Protein AF-A0A942RSI9-F1 (afdb_monomer_lite)

Secondary structure (DSSP, 8-state):
-----------HHHHHHHHHHHHH--S-HHHHHHHHHHHHT-SSSSSPPPHHHHHHHTT--HHHHH-

Foldseek 3Di:
DDDDPDQQADDPVLLVVLVCCLVVVPDPPLSVLLSQLSNQQHPNVHDRDDLVRSCVVSVHDSVSSRD

pLDDT: mean 80.35, std 9.65, range [54.56, 92.5]

Sequence (67 aa):
MPKKKYVIKLTDYERLELTRIIKTGTSPAKVISRANILLASDSSLGKPLTVAETAERFNTTPTTVQT

Structure (mmCIF, N/CA/C/O backbone):
data_AF-A0A942RSI9-F1
#
_entry.id   AF-A0A942RSI9-F1
#
loop_
_atom_site.group_PDB
_atom_site.id
_atom_site.type_symbol
_atom_site.label_atom_id
_atom_site.label_alt_id
_atom_site.label_comp_id
_atom_site.label_asym_id
_atom_site.label_entity_id
_atom_site.label_seq_id
_atom_site.pdbx_PDB_ins_code
_atom_site.Cartn_x
_atom_site.Cartn_y
_atom_site.Cartn_z
_atom_site.occupancy
_atom_site.B_iso_or_equiv
_atom_site.auth_seq_id
_atom_site.auth_comp_id
_atom_site.auth_asym_id
_atom_site.auth_atom_id
_atom_site.pdbx_PDB_model_num
ATOM 1 N N . MET A 1 1 ? 20.452 -4.551 -4.067 1.00 55.84 1 MET A N 1
ATOM 2 C CA . MET A 1 1 ? 19.167 -3.816 -4.116 1.00 55.84 1 MET A CA 1
ATOM 3 C C . MET A 1 1 ? 18.036 -4.822 -4.148 1.00 55.84 1 MET A C 1
ATOM 5 O O . MET A 1 1 ? 18.103 -5.731 -4.974 1.00 55.84 1 MET A O 1
ATOM 9 N N . PRO A 1 2 ? 17.047 -4.733 -3.254 1.00 54.56 2 PRO A N 1
ATOM 10 C CA . PRO A 1 2 ? 16.013 -5.745 -3.202 1.00 54.56 2 PRO A CA 1
ATOM 11 C C . PRO A 1 2 ? 15.038 -5.500 -4.368 1.00 54.56 2 PRO A C 1
ATOM 13 O O . PRO A 1 2 ? 14.374 -4.468 -4.455 1.00 54.56 2 PRO A O 1
ATOM 16 N N . LYS A 1 3 ? 15.060 -6.414 -5.343 1.00 55.47 3 LYS A N 1
ATOM 17 C CA . LYS A 1 3 ? 14.289 -6.322 -6.589 1.00 55.47 3 LYS A CA 1
ATOM 18 C C . LYS A 1 3 ? 12.805 -6.551 -6.284 1.00 55.47 3 LYS A C 1
ATOM 20 O O . LYS A 1 3 ? 12.478 -7.444 -5.505 1.00 55.47 3 LYS A O 1
ATOM 25 N N . LYS A 1 4 ? 11.906 -5.775 -6.908 1.00 58.16 4 LYS A N 1
ATOM 26 C CA . LYS A 1 4 ? 10.458 -6.049 -6.876 1.00 58.16 4 LYS A CA 1
ATOM 27 C C . LYS A 1 4 ? 10.228 -7.475 -7.374 1.00 58.16 4 LYS A C 1
ATOM 29 O O . LYS A 1 4 ? 10.462 -7.751 -8.545 1.00 58.16 4 LYS A O 1
ATOM 34 N N . LYS A 1 5 ? 9.801 -8.373 -6.485 1.00 61.94 5 LYS A N 1
ATOM 35 C CA . LYS A 1 5 ? 9.517 -9.768 -6.844 1.00 61.94 5 LYS A CA 1
ATOM 36 C C . LYS A 1 5 ? 8.151 -9.916 -7.528 1.00 61.94 5 LYS A C 1
ATOM 38 O O . LYS A 1 5 ? 7.959 -10.868 -8.272 1.00 61.94 5 LYS A O 1
ATOM 43 N N . TYR A 1 6 ? 7.244 -8.953 -7.330 1.00 68.19 6 TYR A N 1
ATOM 44 C CA . TYR A 1 6 ? 5.866 -9.026 -7.813 1.00 68.19 6 TYR A CA 1
ATOM 45 C C . TYR A 1 6 ? 5.415 -7.720 -8.472 1.00 68.19 6 TYR A C 1
ATOM 47 O O . TYR A 1 6 ? 5.665 -6.625 -7.961 1.00 68.19 6 TYR A O 1
ATOM 55 N N . VAL A 1 7 ? 4.743 -7.853 -9.617 1.00 70.19 7 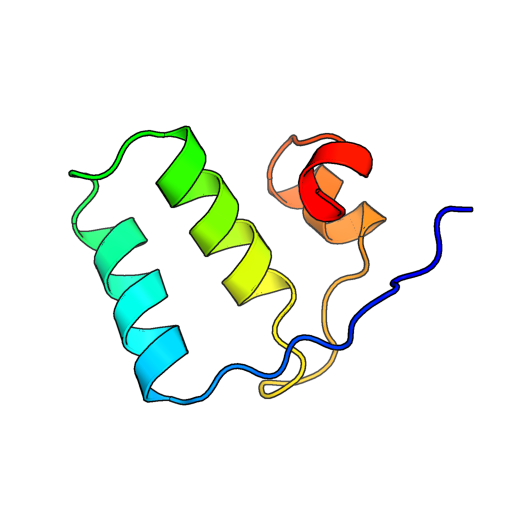VAL A N 1
ATOM 56 C CA . VAL A 1 7 ? 3.978 -6.778 -10.256 1.00 70.19 7 VAL A CA 1
ATOM 57 C C . VAL A 1 7 ? 2.568 -6.849 -9.683 1.00 70.19 7 VAL A C 1
ATOM 59 O O . VAL A 1 7 ? 1.843 -7.803 -9.952 1.00 70.19 7 VAL A O 1
ATOM 62 N N . ILE A 1 8 ? 2.196 -5.868 -8.865 1.00 77.06 8 ILE A N 1
ATOM 63 C CA . ILE A 1 8 ? 0.859 -5.793 -8.274 1.00 77.06 8 ILE A CA 1
ATOM 64 C C . ILE A 1 8 ? -0.068 -5.160 -9.312 1.00 77.06 8 ILE A C 1
ATOM 66 O O . ILE A 1 8 ? 0.173 -4.038 -9.759 1.00 77.06 8 ILE A O 1
ATOM 70 N N . LYS A 1 9 ? -1.101 -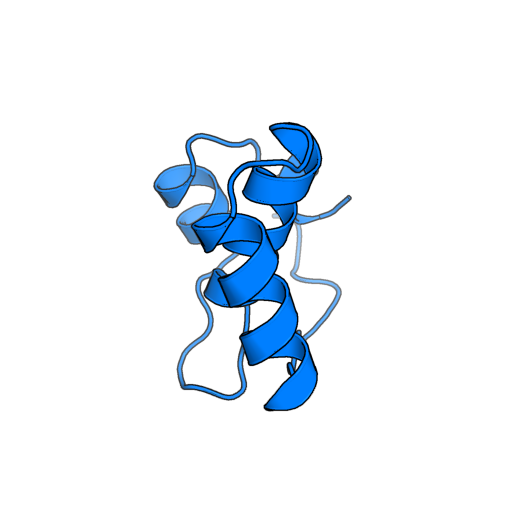5.892 -9.725 1.00 82.50 9 LYS A N 1
ATOM 71 C CA . LYS A 1 9 ? -2.199 -5.385 -10.553 1.00 82.50 9 LYS A CA 1
ATOM 72 C C . LYS A 1 9 ? -3.480 -5.620 -9.783 1.00 82.50 9 LYS A C 1
ATOM 74 O O . LYS A 1 9 ? -3.895 -6.767 -9.661 1.00 82.50 9 LYS A O 1
ATOM 79 N N . LEU A 1 10 ? -4.053 -4.551 -9.249 1.00 84.31 10 LEU A N 1
ATOM 80 C CA . LEU A 1 10 ? -5.324 -4.644 -8.549 1.00 84.31 10 LEU A CA 1
ATOM 81 C C . LEU A 1 10 ? -6.471 -4.524 -9.549 1.00 84.31 10 LEU A C 1
ATOM 83 O O . LEU A 1 10 ? -6.444 -3.701 -10.470 1.00 84.31 10 LEU A O 1
ATOM 87 N N . THR A 1 11 ? -7.488 -5.343 -9.338 1.00 86.56 11 THR A N 1
ATOM 88 C CA . THR A 1 11 ? -8.804 -5.197 -9.954 1.00 86.56 11 THR A CA 1
ATOM 89 C C . THR A 1 11 ? -9.554 -4.012 -9.344 1.00 86.56 11 THR A C 1
ATOM 91 O O . THR A 1 11 ? -9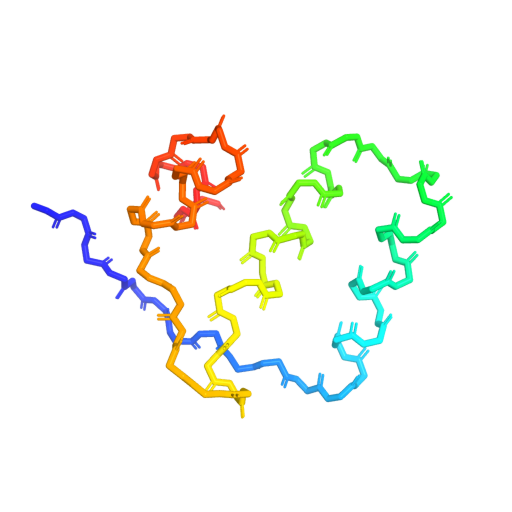.237 -3.542 -8.248 1.00 86.56 11 THR A O 1
ATOM 94 N N . ASP A 1 12 ? -10.590 -3.528 -10.031 1.00 86.56 12 ASP A N 1
ATOM 95 C CA . ASP A 1 12 ? -11.415 -2.421 -9.530 1.00 86.56 12 ASP A CA 1
ATOM 96 C C . ASP A 1 12 ? -12.074 -2.757 -8.182 1.00 86.56 12 ASP A C 1
ATOM 98 O O . ASP A 1 12 ? -12.171 -1.898 -7.303 1.00 86.56 12 ASP A O 1
ATOM 102 N N . TYR A 1 13 ? -12.458 -4.025 -7.992 1.00 88.25 13 TYR A N 1
ATOM 103 C CA . TYR A 1 13 ? -13.009 -4.527 -6.735 1.00 88.25 13 TYR A CA 1
ATOM 104 C C . TYR A 1 13 ? -11.979 -4.475 -5.598 1.00 88.25 13 TYR A C 1
ATOM 106 O O . TYR A 1 13 ? -12.263 -3.925 -4.535 1.00 88.25 13 TYR A O 1
ATOM 114 N N . GLU A 1 14 ? -10.760 -4.969 -5.828 1.00 87.50 14 GLU A N 1
ATOM 115 C CA . GLU A 1 14 ? -9.690 -4.934 -4.823 1.00 87.50 14 GLU A CA 1
ATOM 116 C C . GLU A 1 14 ? -9.312 -3.493 -4.455 1.00 87.50 14 GLU A C 1
ATOM 118 O O . GLU A 1 14 ? -9.110 -3.184 -3.281 1.00 87.50 14 GLU A O 1
ATOM 123 N N . ARG A 1 15 ? -9.280 -2.570 -5.427 1.00 88.50 15 ARG A N 1
ATOM 124 C CA . ARG A 1 15 ? -9.037 -1.146 -5.141 1.00 88.50 15 ARG A CA 1
ATOM 125 C C . ARG A 1 15 ? -10.137 -0.540 -4.281 1.00 88.50 15 ARG A C 1
ATOM 127 O O . ARG A 1 15 ? -9.833 0.201 -3.342 1.00 88.50 15 ARG A O 1
ATOM 134 N N . LEU A 1 16 ? -11.398 -0.841 -4.587 1.00 90.12 16 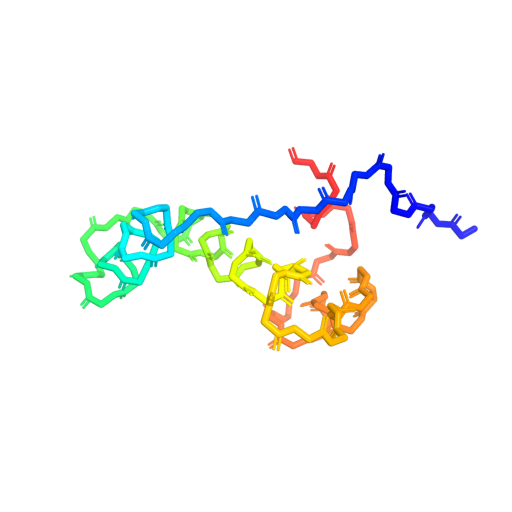LEU A N 1
ATOM 135 C CA . LEU A 1 16 ? -12.539 -0.397 -3.788 1.00 90.12 16 LEU A CA 1
ATOM 136 C C . LEU A 1 16 ? -12.457 -0.935 -2.361 1.00 90.12 16 LEU A C 1
ATOM 138 O O . LEU A 1 16 ? -12.657 -0.176 -1.413 1.00 90.12 16 LEU A O 1
ATOM 142 N N . GLU A 1 17 ? -12.110 -2.207 -2.196 1.00 90.62 17 GLU A N 1
ATOM 143 C CA . GLU A 1 17 ? -11.993 -2.829 -0.883 1.00 90.62 17 GLU A CA 1
ATOM 144 C C . GLU A 1 17 ? -10.845 -2.238 -0.055 1.00 90.62 17 GLU A C 1
ATOM 146 O O . GLU A 1 17 ? -11.053 -1.857 1.099 1.00 90.62 17 GLU A O 1
ATOM 151 N N . LEU A 1 18 ? -9.661 -2.063 -0.644 1.00 89.81 18 LEU A N 1
ATOM 152 C CA . LEU A 1 18 ? -8.518 -1.440 0.032 1.00 89.81 18 LEU A CA 1
ATOM 153 C C . LEU A 1 18 ? -8.812 0.018 0.400 1.00 89.81 18 LEU A C 1
ATOM 155 O O . LEU A 1 18 ? -8.517 0.457 1.514 1.00 89.81 18 LEU A O 1
ATOM 159 N N . THR A 1 19 ? -9.470 0.755 -0.498 1.00 89.50 19 THR A N 1
ATOM 160 C CA . THR A 1 19 ? -9.909 2.133 -0.238 1.00 89.50 19 THR A CA 1
ATOM 161 C C . THR A 1 19 ? -10.935 2.177 0.889 1.00 89.50 19 THR A C 1
ATOM 163 O O . THR A 1 19 ? -10.881 3.066 1.738 1.00 89.50 19 THR A O 1
ATOM 166 N N . ARG A 1 20 ? -11.857 1.209 0.936 1.00 92.50 20 ARG A N 1
ATOM 167 C CA . ARG A 1 20 ? -12.838 1.081 2.014 1.00 92.50 20 ARG A CA 1
ATOM 168 C C . ARG A 1 20 ? -12.144 0.838 3.349 1.00 92.50 20 ARG A C 1
ATOM 170 O O . ARG A 1 20 ? -12.462 1.547 4.290 1.00 92.50 20 ARG A O 1
ATOM 177 N N . ILE A 1 21 ? -11.177 -0.077 3.418 1.00 90.06 21 ILE A N 1
ATOM 178 C CA . ILE A 1 21 ? -10.404 -0.373 4.638 1.00 90.06 21 ILE A CA 1
ATOM 179 C C . ILE A 1 21 ? -9.711 0.885 5.180 1.00 90.06 21 ILE A C 1
ATOM 181 O O . ILE A 1 21 ? -9.748 1.143 6.384 1.00 90.06 21 ILE A O 1
ATOM 185 N N . ILE A 1 22 ? -9.110 1.685 4.294 1.00 88.88 22 ILE A N 1
ATOM 186 C CA . ILE A 1 22 ? -8.448 2.941 4.673 1.00 88.88 22 ILE A CA 1
ATOM 187 C C . ILE A 1 22 ? -9.473 3.970 5.157 1.00 88.88 22 ILE A C 1
ATOM 189 O O . ILE A 1 22 ? -9.263 4.603 6.187 1.00 88.88 22 ILE A O 1
ATOM 193 N N . LYS A 1 23 ? -10.593 4.120 4.439 1.00 90.25 23 LYS A N 1
ATOM 194 C CA . LYS A 1 23 ? -11.643 5.092 4.774 1.00 90.25 23 LYS A CA 1
ATOM 195 C C . LYS A 1 23 ? -12.399 4.750 6.052 1.00 90.25 23 LYS A C 1
ATOM 197 O O . LYS A 1 23 ? -12.762 5.659 6.787 1.00 90.25 23 LYS A O 1
ATOM 202 N N . THR A 1 24 ? -12.674 3.472 6.309 1.00 90.62 24 THR A N 1
ATOM 203 C CA . THR A 1 24 ? -13.408 3.066 7.511 1.00 90.62 24 THR A CA 1
ATOM 204 C C . THR A 1 24 ? -12.548 3.195 8.757 1.00 90.62 24 THR A C 1
ATOM 206 O O . THR A 1 24 ? -13.092 3.438 9.826 1.00 90.62 24 THR A O 1
ATOM 209 N N . GLY A 1 25 ? -11.226 3.008 8.653 1.00 85.62 25 GLY A N 1
ATOM 210 C CA . GLY A 1 25 ? -10.297 3.192 9.775 1.00 85.62 25 GLY A CA 1
ATOM 211 C C . GLY A 1 25 ? -10.488 2.215 10.946 1.00 85.62 25 GLY A C 1
ATOM 212 O O . GLY A 1 25 ? -9.781 2.305 11.941 1.00 85.62 25 GLY A O 1
ATOM 213 N N . THR A 1 26 ? -11.422 1.268 10.836 1.00 88.12 26 THR A N 1
ATOM 214 C CA . THR A 1 26 ? -11.752 0.261 11.859 1.00 88.12 26 THR A CA 1
ATOM 215 C C . THR A 1 26 ? -10.781 -0.916 11.885 1.00 88.12 26 THR A C 1
ATOM 217 O O . THR A 1 26 ? -10.786 -1.711 12.822 1.00 88.12 26 THR A O 1
ATOM 220 N N . SER A 1 27 ? -9.964 -1.060 10.841 1.00 89.44 27 SER A N 1
ATOM 221 C CA . SER A 1 27 ? -8.959 -2.117 10.757 1.00 89.44 27 SER A CA 1
ATOM 222 C C . SER A 1 27 ? -7.713 -1.763 11.576 1.00 89.44 27 SER A C 1
ATOM 224 O O . SER A 1 27 ? -7.405 -0.585 11.748 1.00 89.44 27 SER A O 1
ATOM 226 N N . PRO A 1 28 ? -6.938 -2.757 12.044 1.00 91.19 28 PRO A N 1
ATOM 227 C CA . PRO A 1 28 ? -5.677 -2.495 12.730 1.00 91.19 28 PRO A CA 1
ATOM 228 C C . PRO A 1 28 ? -4.735 -1.628 11.888 1.00 91.19 28 PRO A C 1
ATOM 230 O O . PRO A 1 28 ? -4.661 -1.792 10.668 1.00 91.19 28 PRO A O 1
ATOM 233 N N . ALA A 1 29 ? -3.933 -0.780 12.540 1.00 87.81 29 ALA A N 1
ATOM 234 C CA . ALA A 1 29 ? -2.995 0.122 11.864 1.00 87.81 29 ALA A CA 1
ATOM 235 C C . ALA A 1 29 ? -2.094 -0.607 10.848 1.00 87.81 29 ALA A C 1
ATOM 237 O O . ALA A 1 29 ? -1.897 -0.135 9.734 1.00 87.81 29 ALA A O 1
ATOM 238 N N . LYS A 1 30 ? -1.630 -1.820 11.180 1.00 87.44 30 LYS A N 1
ATOM 239 C CA . LYS A 1 30 ? -0.821 -2.659 10.279 1.00 87.44 30 LYS A CA 1
ATOM 240 C C . LYS A 1 30 ? -1.553 -3.036 8.983 1.00 87.44 30 LYS A C 1
ATOM 242 O O . LYS A 1 30 ? -0.927 -3.109 7.928 1.00 87.44 30 LYS A O 1
ATOM 247 N N . VAL A 1 31 ? -2.863 -3.276 9.057 1.00 87.69 31 VAL A N 1
ATOM 248 C CA . VAL A 1 31 ? -3.708 -3.615 7.901 1.00 87.69 31 VAL A CA 1
ATOM 249 C C . VAL A 1 31 ? -3.931 -2.380 7.034 1.00 87.69 31 VAL A C 1
ATOM 251 O O . VAL A 1 31 ? -3.771 -2.458 5.820 1.00 87.69 31 VAL A O 1
ATOM 254 N N . ILE A 1 32 ? -4.202 -1.229 7.650 1.00 88.88 32 ILE A N 1
ATOM 255 C CA . ILE A 1 32 ? -4.360 0.048 6.941 1.00 88.88 32 ILE A CA 1
ATOM 256 C C . ILE A 1 32 ? -3.057 0.434 6.224 1.00 88.88 32 ILE A C 1
ATOM 258 O O . ILE A 1 32 ? -3.080 0.787 5.045 1.00 88.88 32 ILE A O 1
ATOM 262 N N . SER A 1 33 ? -1.903 0.302 6.886 1.00 87.56 33 SER A N 1
ATOM 263 C CA . SER A 1 33 ? -0.598 0.558 6.265 1.00 87.56 33 SER A CA 1
ATOM 264 C C . SER A 1 33 ? -0.326 -0.379 5.089 1.00 87.56 33 SER A C 1
ATOM 266 O O . SER A 1 33 ? 0.120 0.075 4.039 1.00 87.56 33 SER A O 1
ATOM 268 N N . ARG A 1 34 ? -0.648 -1.674 5.215 1.00 87.38 34 ARG A N 1
ATOM 269 C CA . ARG A 1 34 ? -0.528 -2.622 4.096 1.00 87.38 34 ARG A CA 1
ATOM 270 C C . ARG A 1 34 ? -1.462 -2.274 2.939 1.00 87.38 34 ARG A C 1
ATOM 272 O O . ARG A 1 34 ? -1.030 -2.336 1.793 1.00 87.38 34 ARG A O 1
ATOM 279 N N . ALA A 1 35 ? -2.696 -1.859 3.217 1.00 88.69 35 ALA A N 1
ATOM 280 C CA . ALA A 1 35 ? -3.636 -1.459 2.176 1.00 88.69 35 ALA A CA 1
ATOM 281 C C . ALA A 1 35 ? -3.149 -0.228 1.393 1.00 88.69 35 ALA A C 1
ATOM 283 O O . ALA A 1 35 ? -3.215 -0.205 0.165 1.00 88.69 35 ALA A O 1
ATOM 284 N N . ASN A 1 36 ? -2.574 0.749 2.096 1.00 87.19 36 ASN A N 1
ATOM 285 C CA . ASN A 1 36 ? -1.937 1.916 1.489 1.00 87.19 36 ASN A CA 1
ATOM 286 C C . ASN A 1 36 ? -0.742 1.541 0.596 1.00 87.19 36 ASN A C 1
ATOM 288 O O . ASN A 1 36 ? -0.636 2.024 -0.532 1.00 87.19 36 ASN A O 1
ATOM 292 N N . ILE A 1 37 ? 0.131 0.645 1.071 1.00 87.25 37 ILE A N 1
ATOM 293 C CA . ILE A 1 37 ? 1.282 0.144 0.303 1.00 87.25 37 ILE A CA 1
ATOM 294 C C . ILE A 1 37 ? 0.819 -0.574 -0.972 1.00 87.25 37 ILE A C 1
ATOM 296 O O . ILE A 1 37 ? 1.397 -0.352 -2.039 1.00 87.25 37 ILE A O 1
ATOM 300 N N . LEU A 1 38 ? -0.226 -1.404 -0.881 1.00 86.50 38 LEU A N 1
ATOM 301 C CA . LEU A 1 38 ? -0.782 -2.134 -2.024 1.00 86.50 38 LEU A CA 1
ATOM 302 C C . LEU A 1 38 ? -1.371 -1.189 -3.075 1.00 86.50 38 LEU A C 1
ATOM 304 O O . LEU A 1 38 ? -1.047 -1.334 -4.251 1.00 86.50 38 LEU A O 1
ATOM 308 N N . LEU A 1 39 ? -2.161 -0.191 -2.663 1.00 86.19 39 LEU A N 1
ATOM 309 C CA . LEU A 1 39 ? -2.719 0.811 -3.579 1.00 86.19 39 LEU A CA 1
ATOM 310 C C . LEU A 1 39 ? -1.634 1.656 -4.255 1.00 86.19 39 LEU A C 1
ATOM 312 O O . LEU A 1 39 ? -1.716 1.925 -5.447 1.00 86.19 39 LEU A O 1
ATOM 316 N N . ALA A 1 40 ? -0.595 2.056 -3.521 1.00 83.31 40 ALA A N 1
ATOM 317 C CA . ALA A 1 40 ? 0.511 2.836 -4.079 1.00 83.31 40 ALA A CA 1
ATOM 318 C C . ALA A 1 40 ? 1.414 2.027 -5.025 1.00 83.31 40 ALA A C 1
ATOM 320 O O . ALA A 1 40 ? 2.063 2.590 -5.910 1.00 83.31 40 ALA A O 1
ATOM 321 N N . SER A 1 41 ? 1.461 0.709 -4.829 1.00 80.81 41 SER A N 1
ATOM 322 C CA . SER A 1 41 ? 2.236 -0.216 -5.657 1.00 80.81 41 SER A CA 1
ATOM 323 C C . SER A 1 41 ? 1.453 -0.755 -6.856 1.00 80.81 41 SER A C 1
ATOM 325 O O . SER A 1 41 ? 2.022 -1.505 -7.654 1.00 80.81 41 SER A O 1
ATOM 327 N N . ASP A 1 42 ? 0.175 -0.393 -6.987 1.00 82.94 42 ASP A N 1
ATOM 328 C CA . ASP A 1 42 ? -0.689 -0.828 -8.075 1.00 82.94 42 ASP A CA 1
ATOM 329 C C . ASP A 1 42 ? -0.192 -0.291 -9.423 1.00 82.94 42 ASP A C 1
ATOM 331 O O . ASP A 1 42 ? -0.114 0.911 -9.670 1.00 82.94 42 ASP A O 1
ATOM 335 N N . SER A 1 43 ? 0.159 -1.218 -10.309 1.00 77.06 43 SER A N 1
ATOM 336 C CA . SER A 1 43 ? 0.653 -0.935 -11.657 1.00 77.06 43 SER A CA 1
ATOM 337 C C . SER A 1 43 ? -0.457 -0.774 -12.695 1.00 77.06 43 SER A C 1
ATOM 339 O O . SER A 1 43 ? -0.166 -0.473 -13.850 1.00 77.06 43 SER A O 1
ATOM 341 N N . SER A 1 44 ? -1.722 -0.979 -12.312 1.00 72.19 44 SER A N 1
ATOM 342 C CA . SER A 1 44 ? -2.859 -0.862 -13.232 1.00 72.19 44 SER A CA 1
ATOM 343 C C . SER A 1 44 ? -3.238 0.589 -13.557 1.00 72.19 44 SER A C 1
ATOM 345 O O . SER A 1 44 ? -3.761 0.851 -14.636 1.00 72.19 44 SER A O 1
ATOM 347 N N . LEU A 1 45 ? -2.923 1.538 -12.668 1.00 66.06 45 LEU A N 1
ATOM 348 C CA . LEU A 1 45 ? -3.283 2.957 -12.802 1.00 66.06 45 LEU A CA 1
ATOM 349 C C . LEU A 1 45 ? -2.161 3.841 -13.376 1.00 66.06 45 LEU A C 1
ATOM 351 O O . LEU A 1 45 ? -2.334 5.052 -13.493 1.00 66.06 45 LEU A O 1
ATOM 355 N N . GLY A 1 46 ? -1.006 3.269 -13.731 1.00 69.62 46 GLY A N 1
ATOM 356 C CA . GLY A 1 46 ? 0.118 4.024 -14.287 1.00 69.62 46 GLY A CA 1
ATOM 357 C C . GLY A 1 46 ? 1.475 3.494 -13.839 1.00 69.62 46 GLY A C 1
ATOM 358 O O . GLY A 1 46 ? 1.669 2.288 -13.718 1.00 69.62 46 GLY A O 1
ATOM 359 N N . LYS A 1 47 ? 2.440 4.398 -13.623 1.00 70.06 47 LYS A N 1
ATOM 360 C CA . LYS A 1 47 ? 3.809 4.043 -13.220 1.00 70.06 47 LYS A CA 1
ATOM 361 C C . LYS A 1 47 ? 3.817 3.693 -11.719 1.00 70.06 47 LYS A C 1
ATOM 363 O O . LYS A 1 47 ? 3.708 4.607 -10.904 1.00 70.06 47 LYS A O 1
ATOM 368 N N . PRO A 1 48 ? 3.931 2.408 -11.332 1.00 70.00 48 PRO A N 1
ATOM 369 C CA . PRO A 1 48 ? 3.872 2.022 -9.926 1.00 70.00 48 PRO A CA 1
ATOM 370 C C . PRO A 1 48 ? 5.106 2.538 -9.185 1.00 70.00 48 PRO A C 1
ATOM 372 O O . PRO A 1 48 ? 6.232 2.341 -9.656 1.00 70.00 48 PRO A O 1
ATOM 375 N N . LEU A 1 49 ? 4.909 3.114 -7.997 1.00 72.25 49 LEU A N 1
ATOM 376 C CA . LEU A 1 49 ? 6.007 3.567 -7.138 1.00 72.25 49 LEU A CA 1
ATOM 377 C C . LEU A 1 49 ? 6.948 2.408 -6.833 1.00 72.25 49 LEU A C 1
ATOM 379 O O . LEU A 1 49 ? 6.516 1.282 -6.575 1.00 72.25 49 LEU A O 1
ATOM 383 N N . THR A 1 50 ? 8.251 2.645 -6.892 1.00 77.69 50 THR A N 1
ATOM 384 C CA . THR A 1 50 ? 9.258 1.660 -6.501 1.00 77.69 50 THR A CA 1
ATOM 385 C C . THR A 1 50 ? 9.129 1.313 -5.015 1.00 77.69 50 THR A C 1
ATOM 387 O O . THR A 1 50 ? 8.479 2.010 -4.237 1.00 77.69 50 THR A O 1
ATOM 390 N N . VAL A 1 51 ? 9.747 0.204 -4.600 1.00 76.38 51 VAL A N 1
ATOM 391 C CA . VAL A 1 51 ? 9.746 -0.214 -3.185 1.00 76.38 51 VAL A CA 1
ATOM 392 C C . VAL A 1 51 ? 10.328 0.888 -2.298 1.00 76.38 51 VAL A C 1
ATOM 394 O O . VAL A 1 51 ? 9.801 1.133 -1.221 1.00 76.38 51 VAL A O 1
ATOM 397 N N . ALA A 1 52 ? 11.383 1.561 -2.768 1.00 76.62 52 ALA A N 1
ATOM 398 C CA . ALA A 1 52 ? 12.029 2.654 -2.050 1.00 76.62 52 ALA A CA 1
ATOM 399 C C . ALA A 1 52 ? 11.106 3.874 -1.915 1.00 76.62 52 ALA A C 1
ATOM 401 O O . ALA A 1 52 ? 10.896 4.354 -0.809 1.00 76.62 52 ALA A O 1
ATOM 402 N N . GLU A 1 53 ? 10.475 4.307 -3.010 1.00 79.62 53 GLU A N 1
ATOM 403 C CA . GLU A 1 53 ? 9.554 5.454 -2.987 1.00 79.62 53 GLU A CA 1
ATOM 404 C C . GLU A 1 53 ? 8.300 5.173 -2.144 1.00 79.62 53 GLU A C 1
ATOM 406 O O . GLU A 1 53 ? 7.779 6.056 -1.466 1.00 79.62 53 GLU A O 1
ATOM 411 N N . THR A 1 54 ? 7.813 3.930 -2.154 1.00 80.81 54 THR A N 1
ATOM 412 C CA . THR A 1 54 ? 6.675 3.510 -1.321 1.00 80.81 54 THR A CA 1
ATOM 413 C C . THR A 1 54 ? 7.062 3.477 0.158 1.00 80.81 54 THR A C 1
ATOM 415 O O . THR A 1 54 ? 6.296 3.925 1.010 1.00 80.81 54 THR A O 1
ATOM 418 N N . ALA A 1 55 ? 8.262 2.978 0.463 1.00 81.06 55 ALA A N 1
ATOM 419 C CA . ALA A 1 55 ? 8.809 2.956 1.812 1.00 81.06 55 ALA A CA 1
ATOM 420 C C . ALA A 1 55 ? 8.939 4.378 2.385 1.00 81.06 55 ALA A C 1
ATOM 422 O O . ALA A 1 55 ? 8.428 4.630 3.474 1.00 81.06 55 ALA A O 1
ATOM 423 N N . GLU A 1 56 ? 9.510 5.315 1.621 1.00 83.12 56 GLU A N 1
ATOM 424 C CA . GLU A 1 56 ? 9.584 6.734 2.000 1.00 83.12 56 GLU A CA 1
ATOM 425 C C . GLU A 1 56 ? 8.200 7.357 2.189 1.00 83.12 56 GLU A C 1
ATOM 427 O O . GLU A 1 56 ? 7.927 7.948 3.231 1.00 83.12 56 GLU A O 1
ATOM 432 N N . ARG A 1 57 ? 7.288 7.185 1.223 1.00 83.56 57 ARG A N 1
ATOM 433 C CA . ARG A 1 57 ? 5.957 7.812 1.267 1.00 83.56 57 ARG A CA 1
ATOM 434 C C . ARG A 1 57 ? 5.148 7.420 2.503 1.00 83.56 57 ARG A C 1
ATOM 436 O O . ARG A 1 57 ? 4.385 8.238 3.011 1.00 83.56 57 ARG A O 1
ATOM 443 N N . PHE A 1 58 ? 5.291 6.182 2.969 1.00 82.25 58 PHE A N 1
ATOM 444 C CA . PHE A 1 58 ? 4.554 5.676 4.128 1.00 82.25 58 PHE A CA 1
ATOM 445 C C . PHE A 1 58 ? 5.400 5.574 5.401 1.00 82.25 58 PHE A C 1
ATOM 447 O O . PHE A 1 58 ?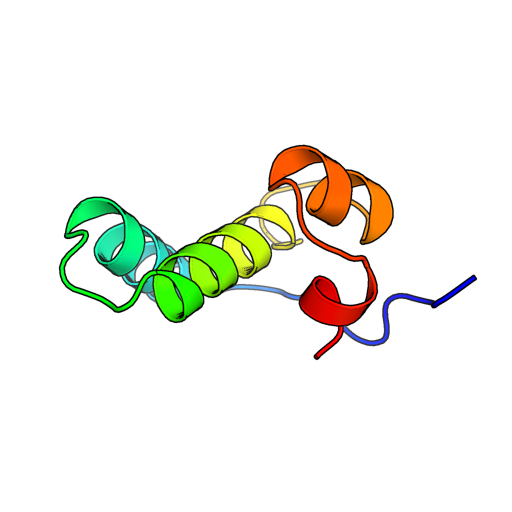 4.935 4.980 6.372 1.00 82.25 58 PHE A O 1
ATOM 454 N N . ASN A 1 59 ? 6.615 6.142 5.422 1.00 82.44 59 ASN A N 1
ATOM 455 C CA . ASN A 1 59 ? 7.556 6.042 6.545 1.00 82.44 59 ASN A CA 1
ATOM 456 C C . ASN A 1 59 ? 7.747 4.592 7.035 1.00 82.44 59 ASN A C 1
ATOM 458 O O . ASN A 1 59 ? 7.764 4.310 8.234 1.00 82.44 59 ASN A O 1
ATOM 462 N N . THR A 1 60 ? 7.851 3.651 6.096 1.00 79.94 60 THR A N 1
ATOM 463 C CA . THR A 1 60 ? 8.055 2.224 6.380 1.00 79.94 60 THR A CA 1
ATOM 464 C C . THR A 1 60 ? 9.409 1.756 5.862 1.00 79.94 60 THR A C 1
ATOM 466 O O . THR A 1 60 ? 10.078 2.445 5.098 1.00 79.94 60 THR A O 1
ATOM 469 N N . THR A 1 61 ? 9.839 0.562 6.265 1.00 80.38 61 THR A N 1
ATOM 470 C CA . THR A 1 61 ? 11.067 -0.030 5.731 1.00 80.38 61 THR A CA 1
ATOM 471 C C . THR A 1 61 ? 10.814 -0.726 4.387 1.00 80.38 61 THR A C 1
ATOM 473 O O . THR A 1 61 ? 9.755 -1.330 4.194 1.00 80.38 61 THR A O 1
ATOM 476 N N . PRO A 1 62 ? 11.805 -0.776 3.475 1.00 78.25 62 PRO A N 1
ATOM 477 C CA . PRO A 1 62 ? 11.707 -1.553 2.235 1.00 78.25 62 PRO A CA 1
ATOM 478 C C . PRO A 1 62 ? 11.377 -3.035 2.461 1.00 78.25 62 PRO A C 1
ATOM 480 O O . PRO A 1 62 ? 10.723 -3.656 1.627 1.00 78.25 62 PRO A O 1
ATOM 483 N N . THR A 1 63 ? 11.793 -3.600 3.600 1.00 78.69 63 THR A N 1
ATOM 484 C CA . THR A 1 63 ? 11.421 -4.958 4.018 1.00 78.69 63 THR A CA 1
ATOM 485 C C . THR A 1 63 ? 9.920 -5.081 4.263 1.00 78.69 63 THR A C 1
ATOM 487 O O . THR A 1 6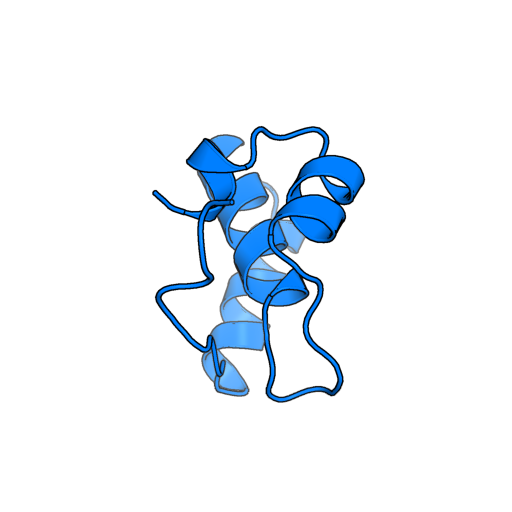3 ? 9.307 -6.025 3.782 1.00 78.69 63 THR A O 1
ATOM 490 N N . THR A 1 64 ? 9.291 -4.097 4.907 1.00 76.94 64 THR A N 1
ATOM 491 C CA . THR A 1 64 ? 7.839 -4.084 5.164 1.00 76.94 64 THR A CA 1
ATOM 492 C C . THR A 1 64 ? 7.020 -4.056 3.873 1.00 76.94 64 THR A C 1
ATOM 494 O O . THR A 1 64 ? 5.949 -4.647 3.813 1.00 76.94 64 THR A O 1
ATOM 497 N N . VAL A 1 65 ? 7.537 -3.420 2.821 1.00 72.62 65 VAL A N 1
ATOM 498 C CA . VAL A 1 65 ? 6.897 -3.385 1.495 1.00 72.62 65 VAL A CA 1
ATOM 499 C C . VAL A 1 65 ? 7.025 -4.728 0.754 1.00 72.62 65 VAL A C 1
ATOM 501 O O . VAL A 1 65 ? 6.234 -5.024 -0.137 1.00 72.62 65 VAL A O 1
ATOM 504 N N . GLN A 1 66 ? 8.013 -5.555 1.107 1.00 70.94 66 GLN A N 1
ATOM 505 C CA . GLN A 1 66 ? 8.294 -6.839 0.449 1.00 70.94 66 GLN A CA 1
ATOM 506 C C . GLN A 1 66 ? 7.709 -8.064 1.157 1.00 70.94 66 GLN A C 1
ATOM 508 O O . GLN A 1 66 ? 7.729 -9.144 0.564 1.00 70.94 66 GLN A O 1
ATOM 513 N N . THR A 1 67 ? 7.237 -7.907 2.398 1.00 62.84 67 THR A N 1
ATOM 514 C CA . THR A 1 67 ? 6.797 -9.003 3.282 1.00 62.84 67 THR A CA 1
ATOM 515 C C . THR A 1 67 ? 5.285 -9.026 3.449 1.00 62.84 67 THR A C 1
ATOM 517 O O . THR A 1 67 ? 4.695 -10.120 3.361 1.00 62.84 67 THR A O 1
#

Radius of gyration: 11.64 Å; chains: 1; bounding box: 33×18×27 Å